Protein AF-A0A2K3PHM1-F1 (afdb_monomer)

Secondary structure (DSSP, 8-state):
---S---S--EEE-TTEEE-TT--EEESSSSEEEEEEETTTEEEEEEEPPP-PPPPTTSHHHHHHHHHHHHHHHHHHHHHHHHHHHHHHHHTS-SS-------

Radius of gyration: 33.49 Å; Cα contacts (8 Å, |Δi|>4): 88; chains: 1; bounding box: 47×47×104 Å

Solvent-accessible surface area (backbone atoms only — not comparable to full-atom values): 6620 Å² total; per-residue (Å²): 143,77,97,70,86,91,83,79,80,59,59,42,79,37,52,53,40,49,71,46,95,87,67,47,76,45,72,74,61,76,55,46,79,44,81,41,80,48,72,95,86,28,34,27,39,28,47,43,76,60,81,82,74,81,81,66,75,90,36,71,68,50,55,50,53,50,53,55,49,53,51,50,52,53,52,50,50,57,48,50,54,60,62,46,53,61,53,57,55,53,69,72,67,73,88,83,81,82,83,80,91,75,136

pLDDT: mean 77.58, std 17.07, range [36.22, 96.81]

InterPro domains:
  IPR001684 Large ribosomal subunit protein bL27 [PF01016] (12-47)
  IPR001684 Large ribosomal subunit protein bL27 [PTHR15893] (13-73)

Mean predicted aligned error: 13.37 Å

Structure (mmCIF, N/CA/C/O backbone):
data_AF-A0A2K3PHM1-F1
#
_entry.id   AF-A0A2K3PHM1-F1
#
loop_
_atom_site.group_PDB
_atom_site.id
_atom_site.type_symbol
_atom_site.label_atom_id
_atom_site.label_alt_id
_atom_site.label_comp_id
_atom_site.label_asym_id
_atom_site.label_entity_id
_atom_site.label_seq_id
_atom_site.pdbx_PDB_ins_code
_atom_site.Cartn_x
_atom_site.Cartn_y
_atom_site.Cartn_z
_atom_site.occupancy
_atom_site.B_iso_or_equiv
_atom_site.auth_seq_id
_atom_site.auth_comp_id
_atom_site.auth_asym_id
_atom_site.auth_atom_id
_atom_site.pdbx_PDB_model_num
ATOM 1 N N . MET A 1 1 ? -12.616 -25.292 33.858 1.00 45.88 1 MET A N 1
ATOM 2 C CA . MET A 1 1 ? -13.348 -24.785 32.677 1.00 45.88 1 MET A CA 1
ATOM 3 C C . MET A 1 1 ? -13.462 -23.266 32.772 1.00 45.88 1 MET A C 1
ATOM 5 O O . MET A 1 1 ? -14.436 -22.752 33.289 1.00 45.88 1 MET A O 1
ATOM 9 N N . GLY A 1 2 ? -12.408 -22.525 32.447 1.00 42.41 2 GLY A N 1
ATOM 10 C CA . GLY A 1 2 ? -12.587 -21.502 31.407 1.00 42.41 2 GLY A CA 1
ATOM 11 C C . GLY A 1 2 ? -11.593 -20.343 31.511 1.00 42.41 2 GLY A C 1
ATOM 12 O O . GLY A 1 2 ? -11.876 -19.249 31.045 1.00 42.41 2 GLY A O 1
ATOM 13 N N . LEU A 1 3 ? -10.432 -20.571 32.133 1.00 36.22 3 LEU A N 1
ATOM 14 C CA . LEU A 1 3 ? -9.285 -19.666 32.044 1.00 36.22 3 LEU A CA 1
ATOM 15 C C . LEU A 1 3 ? -8.516 -19.997 30.759 1.00 36.22 3 LEU A C 1
ATOM 17 O O . LEU A 1 3 ? -7.439 -20.578 30.804 1.00 36.22 3 LEU A O 1
ATOM 21 N N . LEU A 1 4 ? -9.108 -19.696 29.604 1.00 38.38 4 LEU A N 1
ATOM 22 C CA . LEU A 1 4 ? -8.441 -19.787 28.306 1.00 38.38 4 LEU A CA 1
ATOM 23 C C . LEU A 1 4 ? -8.757 -18.519 27.507 1.00 38.38 4 LEU A C 1
ATOM 25 O O . LEU A 1 4 ? -9.863 -18.337 27.018 1.00 38.38 4 LEU A O 1
ATOM 29 N N . LEU A 1 5 ? -7.740 -17.658 27.413 1.00 38.59 5 LEU A N 1
ATOM 30 C CA . LEU A 1 5 ? -7.564 -16.594 26.420 1.00 38.59 5 LEU A CA 1
ATOM 31 C C . LEU A 1 5 ? -8.665 -15.515 26.321 1.00 38.59 5 LEU A C 1
ATOM 33 O O . LEU A 1 5 ? -9.372 -15.420 25.328 1.00 38.59 5 LEU A O 1
ATOM 37 N N . ASN A 1 6 ? -8.680 -14.573 27.268 1.00 38.84 6 ASN A N 1
ATOM 38 C CA . ASN A 1 6 ? -9.206 -13.212 27.036 1.00 38.84 6 ASN A CA 1
ATOM 39 C C . ASN A 1 6 ? -8.079 -12.161 26.987 1.00 38.84 6 ASN A C 1
ATOM 41 O O . ASN A 1 6 ? -8.286 -10.985 27.278 1.00 38.84 6 ASN A O 1
ATOM 45 N N . LEU A 1 7 ? -6.863 -12.579 26.628 1.00 38.75 7 LEU A N 1
ATOM 46 C CA . LEU A 1 7 ? -5.689 -11.714 26.527 1.00 38.75 7 LEU A CA 1
ATOM 47 C C . LEU A 1 7 ? -5.306 -11.519 25.055 1.00 38.75 7 LEU A C 1
ATOM 49 O O . LEU A 1 7 ? -4.312 -12.087 24.627 1.00 38.75 7 LEU A O 1
ATOM 53 N N . LEU A 1 8 ? -6.081 -10.750 24.273 1.00 44.44 8 LEU A N 1
ATOM 54 C CA . LEU A 1 8 ? -5.485 -10.028 23.129 1.00 44.44 8 LEU A CA 1
ATOM 55 C C . LEU A 1 8 ? -6.341 -8.907 22.517 1.00 44.44 8 LEU A C 1
ATOM 57 O O . LEU A 1 8 ? -5.780 -7.966 21.962 1.00 44.44 8 LEU A O 1
ATOM 61 N N . ILE A 1 9 ? -7.674 -8.947 22.586 1.00 54.91 9 ILE A N 1
ATOM 62 C CA . ILE A 1 9 ? -8.492 -8.084 21.711 1.00 54.91 9 ILE A CA 1
ATOM 63 C C . ILE A 1 9 ? -9.148 -6.964 22.517 1.00 54.91 9 ILE A C 1
ATOM 65 O O . ILE A 1 9 ? -10.325 -6.973 22.857 1.00 54.91 9 ILE A O 1
ATOM 69 N N . VAL A 1 10 ? -8.335 -5.952 22.808 1.00 58.25 10 VAL A N 1
ATOM 70 C CA . VAL A 1 10 ? -8.742 -4.663 23.396 1.00 58.25 10 VAL A CA 1
ATOM 71 C C . VAL A 1 10 ? -9.364 -3.734 22.325 1.00 58.25 10 VAL A C 1
ATOM 73 O O . VAL A 1 10 ? -9.670 -2.563 22.569 1.00 58.25 10 VAL A O 1
ATOM 76 N N . THR A 1 11 ? -9.557 -4.249 21.106 1.00 64.56 11 THR A N 1
ATOM 77 C CA . THR A 1 11 ? -9.922 -3.490 19.911 1.00 64.56 11 THR A CA 1
ATOM 78 C C . THR A 1 11 ? -11.396 -3.638 19.531 1.00 64.56 11 THR A C 1
ATOM 80 O O . THR A 1 11 ? -11.878 -4.718 19.210 1.00 64.56 11 THR A O 1
ATOM 83 N N . LYS A 1 12 ? -12.120 -2.515 19.526 1.00 79.31 12 LYS A N 1
ATOM 84 C CA . LYS A 1 12 ? -13.483 -2.394 18.990 1.00 79.31 12 LYS A CA 1
ATOM 85 C C . LYS A 1 12 ? -13.457 -2.296 17.463 1.00 79.31 12 LYS A C 1
ATOM 87 O O . LYS A 1 12 ? -12.603 -1.615 16.889 1.00 79.31 12 LYS A O 1
ATOM 92 N N . ASN A 1 13 ? -14.445 -2.906 16.816 1.00 83.38 13 ASN A N 1
ATOM 93 C CA . ASN A 1 13 ? -14.703 -2.715 15.395 1.00 83.38 13 ASN A CA 1
ATOM 94 C C . ASN A 1 13 ? -15.195 -1.285 15.119 1.00 83.38 13 ASN A C 1
ATOM 96 O O . ASN A 1 13 ? -16.025 -0.717 15.836 1.00 83.38 13 ASN A O 1
ATOM 100 N N . GLY A 1 14 ? -14.622 -0.674 14.091 1.00 85.75 14 GLY A N 1
ATOM 101 C CA . GLY A 1 14 ? -14.995 0.639 13.595 1.00 85.75 14 GLY A CA 1
ATOM 102 C C . GLY A 1 14 ? -15.601 0.579 12.209 1.00 85.75 14 GLY A C 1
ATOM 103 O O . GLY A 1 14 ? -16.268 -0.388 11.852 1.00 85.75 14 GLY A O 1
ATOM 104 N N . LYS A 1 15 ? -15.439 1.660 11.446 1.00 89.56 15 LYS A N 1
ATOM 105 C CA . LYS A 1 15 ? -16.043 1.751 10.113 1.00 89.56 15 LYS A CA 1
ATOM 106 C C . LYS A 1 15 ? -15.327 0.800 9.152 1.00 89.56 15 LYS A C 1
ATOM 108 O O . LYS A 1 15 ? -14.099 0.759 9.151 1.00 89.56 15 LYS A O 1
ATOM 113 N N . ASN A 1 16 ? -16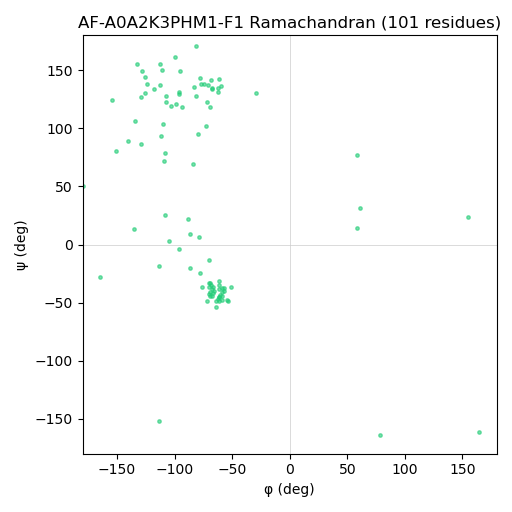.103 0.088 8.330 1.00 92.12 16 ASN A N 1
ATOM 114 C CA . ASN A 1 16 ? -15.628 -0.810 7.268 1.00 92.12 16 ASN A CA 1
ATOM 115 C C . ASN A 1 16 ? -14.760 -1.986 7.759 1.00 92.12 16 ASN A C 1
ATOM 117 O O . ASN A 1 16 ? -13.858 -2.445 7.056 1.00 92.12 16 ASN A O 1
ATOM 121 N N . VAL A 1 17 ? -15.031 -2.463 8.977 1.00 91.56 17 VAL A N 1
ATOM 122 C CA . VAL A 1 17 ? -14.294 -3.550 9.631 1.00 91.56 17 VAL A CA 1
ATOM 123 C C . VAL A 1 17 ? -15.269 -4.608 10.143 1.00 91.56 17 VAL A C 1
ATOM 125 O O . VAL A 1 17 ? -16.197 -4.288 10.888 1.00 91.56 17 VAL A O 1
ATOM 128 N N . GLY A 1 18 ? -15.039 -5.863 9.759 1.00 89.19 18 GLY A N 1
ATOM 129 C CA . GLY A 1 18 ? -15.773 -7.037 10.224 1.00 89.19 18 GLY A CA 1
ATOM 130 C C . GLY A 1 18 ? -15.024 -7.803 11.317 1.00 89.19 18 GLY A C 1
ATOM 131 O O . GLY A 1 18 ? -13.814 -7.640 11.496 1.00 89.19 18 GLY A O 1
ATOM 132 N N . ILE A 1 19 ? -15.756 -8.639 12.057 1.00 90.38 19 ILE A N 1
ATOM 133 C CA . ILE A 1 19 ? -15.202 -9.543 13.070 1.00 90.38 19 ILE A CA 1
ATOM 134 C C . ILE A 1 19 ? -15.660 -10.975 12.787 1.00 90.38 19 ILE A C 1
ATOM 136 O O . ILE A 1 19 ? -16.838 -11.219 12.528 1.00 90.38 19 ILE A O 1
ATOM 140 N N . GLY A 1 20 ? -14.713 -11.908 12.776 1.00 88.31 20 GLY A N 1
ATOM 141 C CA . GLY A 1 20 ? -14.968 -13.336 12.629 1.00 88.31 20 GLY A CA 1
ATOM 142 C C . GLY A 1 20 ? -15.385 -13.985 13.948 1.00 88.31 20 GLY A C 1
ATOM 143 O O . GLY A 1 20 ? -15.278 -13.385 15.019 1.00 88.31 20 GLY A O 1
ATOM 144 N N . LYS A 1 21 ? -15.819 -15.246 13.874 1.00 86.69 21 LYS A N 1
ATOM 145 C CA . LYS A 1 21 ? -16.197 -16.053 15.047 1.00 86.69 21 LYS A CA 1
ATOM 146 C C . LYS A 1 21 ? -15.056 -16.172 16.065 1.00 86.69 21 LYS A C 1
ATOM 148 O O . LYS A 1 21 ? -15.292 -16.072 17.264 1.00 86.69 21 LYS A O 1
ATOM 153 N N . ASP A 1 22 ? -13.824 -16.279 15.574 1.00 88.38 22 ASP A N 1
ATOM 154 C CA . ASP A 1 22 ? -12.612 -16.388 16.395 1.00 88.38 22 ASP A CA 1
ATOM 155 C C . ASP A 1 22 ? -12.026 -15.011 16.753 1.00 88.38 22 ASP A C 1
ATOM 157 O O . ASP A 1 22 ? -10.837 -14.870 17.026 1.00 88.38 22 ASP A O 1
ATOM 161 N N . HIS A 1 23 ? -12.856 -13.962 16.708 1.00 80.62 23 HIS A N 1
ATOM 162 C CA . HIS A 1 23 ? -12.485 -12.563 16.928 1.00 80.62 23 HIS A CA 1
ATOM 163 C C . HIS A 1 23 ? -11.404 -12.015 15.975 1.00 80.62 23 HIS A C 1
ATOM 165 O O . HIS A 1 23 ? -10.866 -10.928 16.187 1.00 80.62 23 HIS A O 1
ATOM 171 N N . THR A 1 24 ? -11.107 -12.723 14.885 1.00 85.00 24 THR A N 1
ATOM 172 C CA . THR A 1 24 ? -10.247 -12.224 13.809 1.00 85.00 24 THR A CA 1
ATOM 173 C C . THR A 1 24 ? -10.881 -10.999 13.159 1.00 85.00 24 THR A C 1
ATOM 175 O O . THR A 1 24 ? -12.058 -11.012 12.802 1.00 85.00 24 THR A O 1
ATOM 178 N N . ILE A 1 25 ? -10.104 -9.934 12.993 1.00 86.44 25 ILE A N 1
ATOM 179 C CA . ILE A 1 25 ? -10.570 -8.677 12.406 1.00 86.44 25 ILE A CA 1
ATOM 180 C C . ILE A 1 25 ? -10.208 -8.660 10.922 1.00 86.44 25 ILE A C 1
ATOM 182 O O . ILE A 1 25 ? -9.053 -8.894 10.575 1.00 86.44 25 ILE A O 1
ATOM 186 N N . PHE A 1 26 ? -11.178 -8.356 10.058 1.00 89.06 26 PHE A N 1
ATOM 187 C CA . PHE A 1 26 ? -10.973 -8.254 8.611 1.00 89.06 26 PHE A CA 1
ATOM 188 C C . PHE A 1 26 ? -11.512 -6.933 8.055 1.00 89.06 26 PHE A C 1
ATOM 190 O O . PHE A 1 26 ? -12.465 -6.352 8.582 1.00 89.06 26 PHE A O 1
ATOM 197 N N . SER A 1 27 ? -10.882 -6.435 6.994 1.00 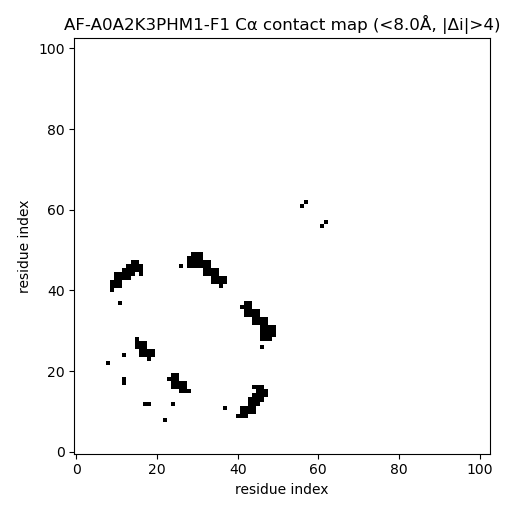90.81 27 SER A N 1
ATOM 198 C CA . SER A 1 27 ? -11.316 -5.235 6.280 1.00 90.81 27 SER A CA 1
ATOM 199 C C . SER A 1 27 ? -12.407 -5.578 5.268 1.00 90.81 27 SER A C 1
ATOM 201 O O . SER A 1 27 ? -12.289 -6.556 4.536 1.00 90.81 27 SER A O 1
ATOM 203 N N . LEU A 1 28 ? -13.461 -4.760 5.215 1.00 91.56 28 LEU A N 1
ATOM 204 C CA . LEU A 1 28 ? -14.517 -4.881 4.200 1.00 91.56 28 LEU A CA 1
ATOM 205 C C . LEU A 1 28 ? -14.177 -4.131 2.906 1.00 91.56 28 LEU A C 1
ATOM 207 O O . LEU A 1 28 ? -14.773 -4.397 1.869 1.00 91.56 28 LEU A O 1
ATOM 211 N N . ILE A 1 29 ? -13.251 -3.175 2.986 1.00 93.44 29 ILE A N 1
ATOM 212 C CA . ILE A 1 29 ? -12.794 -2.355 1.863 1.00 93.44 29 ILE A CA 1
ATOM 213 C C . ILE A 1 29 ? -11.269 -2.310 1.839 1.00 93.44 29 ILE A C 1
ATOM 215 O O . ILE A 1 29 ? -10.628 -2.422 2.888 1.00 93.44 29 ILE A O 1
ATOM 219 N N . ASP A 1 30 ? -10.705 -2.054 0.663 1.00 91.25 30 ASP A N 1
ATOM 220 C CA . ASP A 1 30 ? -9.286 -1.749 0.515 1.00 91.25 30 ASP A CA 1
ATOM 221 C C . ASP A 1 30 ? -8.997 -0.310 0.944 1.00 91.25 30 ASP A C 1
ATOM 223 O O . ASP A 1 30 ? -9.740 0.629 0.643 1.00 91.25 30 ASP A O 1
ATOM 227 N N . GLY A 1 31 ? -7.893 -0.112 1.659 1.00 92.31 31 GLY A N 1
ATOM 228 C CA . GLY A 1 31 ? -7.539 1.214 2.131 1.00 92.31 31 GLY A CA 1
ATOM 229 C C . GLY A 1 31 ? -6.490 1.226 3.226 1.00 92.31 31 GLY A C 1
ATOM 230 O O . GLY A 1 31 ? -5.738 0.273 3.421 1.00 92.31 31 GLY A O 1
ATOM 231 N N . VAL A 1 32 ? -6.433 2.346 3.941 1.00 91.69 32 VAL A N 1
ATOM 232 C CA . VAL A 1 32 ? -5.536 2.526 5.082 1.00 91.69 32 VAL A CA 1
ATOM 233 C C . VAL A 1 32 ? -6.289 2.224 6.369 1.00 91.69 32 VAL A C 1
ATOM 235 O O . VAL A 1 32 ? -7.375 2.750 6.625 1.00 91.69 32 VAL A O 1
ATOM 238 N N . VAL A 1 33 ? -5.675 1.397 7.209 1.00 91.75 33 VAL A N 1
ATOM 239 C CA . VAL A 1 33 ? -6.167 1.100 8.553 1.00 91.75 33 VAL A CA 1
ATOM 240 C C . VAL A 1 33 ? -5.744 2.220 9.498 1.00 91.75 33 VAL A C 1
ATOM 242 O O . VAL A 1 33 ? -4.563 2.553 9.594 1.00 91.75 33 VAL A O 1
ATOM 245 N N . LYS A 1 34 ? -6.703 2.782 10.232 1.00 90.25 34 LYS A N 1
ATOM 246 C CA . LYS A 1 34 ? -6.456 3.781 11.272 1.00 90.25 34 LYS A CA 1
ATOM 247 C C . LYS A 1 34 ? -6.905 3.254 12.628 1.00 90.25 34 LYS A C 1
ATOM 249 O O . LYS A 1 34 ? -8.015 2.742 12.782 1.00 90.25 34 LYS A O 1
ATOM 254 N N . PHE A 1 35 ? -6.039 3.436 13.619 1.00 89.06 35 PHE A N 1
ATOM 255 C CA . PHE A 1 35 ? -6.320 3.123 15.013 1.00 89.06 35 PHE A CA 1
ATOM 256 C C . PHE A 1 35 ? -6.716 4.402 15.748 1.00 89.06 35 PHE A C 1
ATOM 258 O O . PHE A 1 35 ? -5.950 5.361 15.812 1.00 89.06 35 PHE A O 1
ATOM 265 N N . GLU A 1 36 ? -7.917 4.413 16.309 1.00 87.12 36 GLU A N 1
ATOM 266 C CA . GLU A 1 36 ? -8.465 5.515 17.096 1.00 87.12 36 GLU A CA 1
ATOM 267 C C . GLU A 1 36 ? -8.570 5.081 18.564 1.00 87.12 36 GLU A C 1
ATOM 269 O O . GLU A 1 36 ? -8.744 3.898 18.864 1.00 87.12 36 GLU A O 1
ATOM 274 N N . LYS A 1 37 ? -8.444 6.017 19.508 1.00 89.62 37 LYS A N 1
ATOM 275 C CA . LYS A 1 37 ? -8.693 5.710 20.923 1.00 89.62 37 LYS A CA 1
ATOM 276 C C . LYS A 1 37 ? -10.197 5.591 21.159 1.00 89.62 37 LYS A C 1
ATOM 278 O O . LYS A 1 37 ? -10.973 6.395 20.650 1.00 89.62 37 LYS A O 1
ATOM 283 N N . PHE A 1 38 ? -10.602 4.598 21.940 1.00 82.56 38 PHE A N 1
ATOM 284 C CA . PHE A 1 38 ? -11.986 4.387 22.342 1.00 82.56 38 PHE A CA 1
ATOM 285 C C . PHE A 1 38 ? -12.039 4.228 23.862 1.00 82.56 38 PHE A C 1
ATOM 287 O O . PHE A 1 38 ? -11.973 3.125 24.393 1.00 82.56 38 PHE A O 1
ATOM 294 N N . GLY A 1 39 ? -12.134 5.353 24.569 1.00 83.31 39 GLY A N 1
ATOM 295 C CA . GLY A 1 39 ? -12.069 5.377 26.031 1.00 83.31 39 GLY A CA 1
ATOM 296 C C . GLY A 1 39 ? -10.635 5.268 26.578 1.00 83.31 39 GLY A C 1
ATOM 297 O O . GLY A 1 39 ? -9.683 5.501 25.829 1.00 83.31 39 GLY A O 1
ATOM 298 N N . PRO A 1 40 ? -10.481 4.958 27.880 1.00 82.94 40 PRO A N 1
ATOM 299 C CA . PRO A 1 40 ? -9.187 4.995 28.565 1.00 82.94 40 PRO A CA 1
ATOM 300 C C . PRO A 1 40 ? -8.228 3.891 28.093 1.00 82.94 40 PRO A C 1
ATOM 302 O O . PRO A 1 40 ? -7.083 4.193 27.765 1.00 82.94 40 PRO A O 1
ATOM 305 N N . ASP A 1 41 ? -8.718 2.654 27.950 1.00 80.31 41 ASP A N 1
ATOM 306 C CA . ASP A 1 41 ? -7.855 1.494 27.666 1.00 80.31 41 ASP A CA 1
ATOM 307 C C . ASP A 1 41 ? -8.077 0.872 26.285 1.00 80.31 41 ASP A C 1
ATOM 309 O O . ASP A 1 41 ? -7.224 0.136 25.787 1.00 80.31 41 ASP A O 1
ATOM 313 N N . LYS A 1 42 ? -9.221 1.146 25.642 1.00 83.75 42 LYS A N 1
ATOM 314 C CA . LYS A 1 42 ? -9.604 0.465 24.399 1.00 83.75 42 LYS A CA 1
ATOM 315 C C . LYS A 1 42 ? -9.200 1.258 23.165 1.00 83.75 42 LYS A C 1
ATOM 317 O O . LYS A 1 42 ? -9.159 2.489 23.148 1.00 83.75 42 LYS A O 1
ATOM 322 N N . LYS A 1 43 ? -8.910 0.530 22.091 1.00 86.00 43 LYS A N 1
ATOM 323 C CA . LYS A 1 43 ? -8.649 1.097 20.763 1.00 86.00 43 LYS A CA 1
ATOM 324 C C . LYS A 1 43 ? -9.772 0.687 19.819 1.00 86.00 43 LYS A C 1
ATOM 326 O O . LYS A 1 43 ? -10.447 -0.311 20.041 1.00 86.00 43 LYS A O 1
ATOM 331 N N . LYS A 1 44 ? -9.997 1.455 18.767 1.00 88.88 44 LYS A N 1
ATOM 332 C CA . LYS A 1 44 ? -10.971 1.171 17.716 1.00 88.88 44 LYS A CA 1
ATOM 333 C C . LYS A 1 44 ? -10.259 1.164 16.376 1.00 88.88 44 LYS A C 1
ATOM 335 O O . LYS A 1 44 ? -9.403 2.011 16.134 1.00 88.88 44 LYS A O 1
ATOM 340 N N . ILE A 1 45 ? -10.602 0.204 15.527 1.00 90.38 45 ILE A N 1
ATOM 341 C CA . ILE A 1 45 ? -9.993 0.042 14.205 1.00 90.38 45 ILE A CA 1
ATOM 342 C C . ILE A 1 45 ? -11.010 0.462 13.154 1.00 90.38 45 ILE A C 1
ATOM 344 O O . ILE A 1 45 ? -12.093 -0.111 13.098 1.00 90.38 45 ILE A O 1
ATOM 348 N N . SER A 1 46 ? -10.661 1.430 12.316 1.00 90.56 46 SER A N 1
ATOM 349 C CA . SER A 1 46 ? -11.475 1.846 11.172 1.00 90.56 46 SER A CA 1
ATOM 350 C C . SER A 1 46 ? -10.631 1.783 9.902 1.00 90.56 46 SER A C 1
ATOM 352 O O . SER A 1 46 ? -9.442 2.102 9.937 1.00 90.56 46 SER A O 1
ATOM 354 N N . VAL A 1 47 ? -11.239 1.399 8.781 1.00 93.81 47 VAL A N 1
ATOM 355 C CA . VAL A 1 47 ? -10.582 1.405 7.467 1.00 93.81 47 VAL A CA 1
ATOM 356 C C . VAL A 1 47 ? -11.146 2.547 6.637 1.00 93.81 47 VAL A C 1
ATOM 358 O O . VAL A 1 47 ? -12.365 2.685 6.498 1.00 93.81 47 VAL A O 1
ATOM 361 N N . TYR A 1 48 ? -10.246 3.364 6.098 1.00 92.75 48 TYR A N 1
ATOM 362 C CA . TYR A 1 48 ? -10.568 4.481 5.218 1.00 92.75 48 TYR A CA 1
ATOM 363 C C . TYR A 1 48 ? 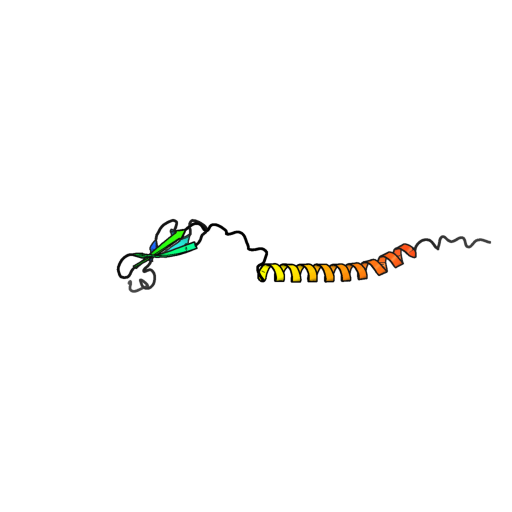-10.047 4.191 3.808 1.00 92.75 48 TYR A C 1
ATOM 365 O O . TYR A 1 48 ? -8.916 3.712 3.682 1.00 92.75 48 TYR A O 1
ATOM 373 N N . PRO A 1 49 ? -10.828 4.481 2.753 1.00 94.06 49 PRO A N 1
ATOM 374 C CA . PRO A 1 49 ? -10.383 4.273 1.382 1.00 94.06 49 PRO A CA 1
ATOM 375 C C . PRO A 1 49 ? -9.125 5.101 1.109 1.00 94.06 49 PRO A C 1
ATOM 377 O O . PRO A 1 49 ? -9.021 6.259 1.519 1.00 94.06 49 PRO A O 1
ATOM 380 N N . ARG A 1 50 ? -8.146 4.486 0.442 1.00 91.56 50 ARG A N 1
ATOM 381 C CA . ARG A 1 50 ? -6.910 5.165 0.053 1.00 91.56 50 ARG A CA 1
ATOM 382 C C . ARG A 1 50 ? -7.059 5.716 -1.353 1.00 91.56 50 ARG A C 1
ATOM 384 O O . ARG A 1 50 ? -7.149 4.947 -2.304 1.00 91.56 50 AR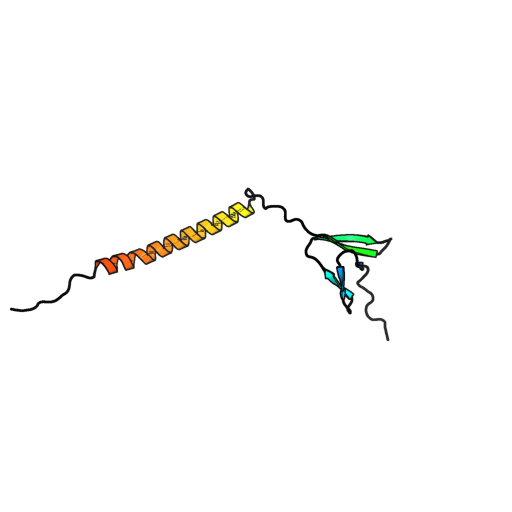G A O 1
ATOM 391 N N . GLU A 1 51 ? -6.968 7.029 -1.490 1.00 89.94 51 GLU A N 1
ATOM 392 C CA . GLU A 1 51 ? -6.766 7.633 -2.801 1.00 89.94 51 GLU A CA 1
ATOM 393 C C . GLU A 1 51 ? -5.332 7.351 -3.263 1.00 89.94 51 GLU A C 1
ATOM 395 O O . GLU A 1 51 ? -4.349 7.623 -2.561 1.00 89.94 51 GLU A O 1
ATOM 400 N N . VAL A 1 52 ? -5.207 6.718 -4.429 1.00 88.44 52 VAL A N 1
ATOM 401 C CA . VAL A 1 52 ? -3.907 6.427 -5.030 1.00 88.44 52 VAL A CA 1
ATOM 402 C C . VAL A 1 52 ? -3.345 7.737 -5.555 1.00 88.44 52 VAL A C 1
ATOM 404 O O . VAL A 1 52 ? -3.744 8.223 -6.608 1.00 88.44 52 VAL A O 1
ATOM 407 N N . GLN A 1 53 ? -2.407 8.314 -4.812 1.00 86.31 53 GLN A N 1
ATOM 408 C CA . GLN A 1 53 ? -1.645 9.447 -5.317 1.00 86.31 53 GLN A CA 1
ATOM 409 C C . GLN A 1 53 ? -0.843 9.008 -6.553 1.00 86.31 53 GLN A C 1
ATOM 411 O O . GLN A 1 53 ? -0.228 7.931 -6.516 1.00 86.31 53 GLN A O 1
ATOM 416 N N . PRO A 1 54 ? -0.839 9.803 -7.638 1.00 87.44 54 PRO A N 1
ATOM 417 C CA . PRO A 1 54 ? -0.067 9.481 -8.829 1.00 87.44 54 PRO A CA 1
ATOM 418 C C . PRO A 1 54 ? 1.424 9.415 -8.484 1.00 87.44 54 PRO A C 1
ATOM 420 O O . PRO A 1 54 ? 1.932 10.177 -7.659 1.00 87.44 54 PRO A O 1
ATOM 423 N N . ALA A 1 55 ? 2.134 8.470 -9.098 1.00 84.88 55 ALA A N 1
ATOM 424 C CA . ALA A 1 55 ? 3.561 8.310 -8.859 1.00 84.88 55 ALA A CA 1
ATOM 425 C C . ALA A 1 55 ? 4.336 9.511 -9.420 1.00 84.88 55 ALA A C 1
ATOM 427 O O . ALA A 1 55 ? 4.110 9.920 -10.556 1.00 84.88 55 ALA A O 1
ATOM 428 N N . ASN A 1 56 ? 5.281 10.038 -8.638 1.00 89.00 56 ASN A N 1
ATOM 429 C CA . ASN A 1 56 ? 6.184 11.082 -9.110 1.00 89.00 56 ASN A CA 1
ATOM 430 C C . ASN A 1 56 ? 7.164 10.490 -10.156 1.00 89.00 56 ASN A C 1
ATOM 432 O O . ASN A 1 56 ? 7.937 9.585 -9.792 1.00 89.00 56 ASN A O 1
ATOM 436 N N . PRO A 1 57 ? 7.151 10.974 -11.417 1.00 83.06 57 PRO A N 1
ATOM 437 C CA . PRO A 1 57 ? 8.019 10.466 -12.481 1.00 83.06 57 PRO A CA 1
ATOM 438 C C . PRO A 1 57 ? 9.507 10.660 -12.168 1.00 83.06 57 PRO A C 1
ATOM 440 O O . PRO A 1 57 ? 10.314 9.789 -12.485 1.00 83.06 57 PRO A O 1
ATOM 443 N N . ASP A 1 58 ? 9.858 11.716 -11.433 1.00 87.06 58 ASP A N 1
ATOM 444 C CA . ASP A 1 58 ? 11.250 12.074 -11.140 1.00 87.06 58 ASP A CA 1
ATOM 445 C C . ASP A 1 58 ? 11.809 11.361 -9.899 1.00 87.06 58 ASP A C 1
ATOM 447 O O . ASP A 1 58 ? 12.906 11.649 -9.411 1.00 87.06 58 ASP A O 1
ATOM 451 N N . SER A 1 59 ? 11.072 10.389 -9.356 1.00 87.69 59 SER A N 1
ATOM 452 C CA . SER A 1 59 ? 11.535 9.624 -8.203 1.00 87.69 59 SER A CA 1
ATOM 453 C C . SER A 1 59 ? 12.730 8.724 -8.553 1.00 87.69 59 SER A C 1
ATOM 455 O O . SER A 1 59 ? 12.782 8.058 -9.589 1.00 87.69 59 SER A O 1
ATOM 457 N N . TYR A 1 60 ? 13.687 8.608 -7.625 1.00 90.44 60 TYR A N 1
ATOM 458 C CA . TYR A 1 60 ? 14.849 7.716 -7.763 1.00 90.44 60 TYR A CA 1
ATOM 459 C C . TYR A 1 60 ? 14.461 6.274 -8.142 1.00 90.44 60 TYR A C 1
ATOM 461 O O . TYR A 1 60 ? 15.154 5.617 -8.925 1.00 90.44 60 TYR A O 1
ATOM 469 N N . ARG A 1 61 ? 13.337 5.787 -7.596 1.00 90.19 61 ARG A N 1
ATOM 470 C CA . ARG A 1 61 ? 12.786 4.459 -7.883 1.00 90.19 61 ARG A CA 1
ATOM 471 C C . ARG A 1 61 ? 12.418 4.311 -9.362 1.00 90.19 61 ARG A C 1
ATOM 473 O O . ARG A 1 61 ? 12.790 3.299 -9.952 1.00 90.19 61 ARG A O 1
ATOM 480 N N . ALA A 1 62 ? 11.750 5.301 -9.958 1.00 90.06 62 ALA A N 1
ATOM 481 C CA . ALA A 1 62 ? 11.390 5.292 -11.377 1.00 90.06 62 ALA A CA 1
ATOM 482 C C . ALA A 1 62 ? 12.643 5.237 -12.265 1.00 90.06 62 ALA A C 1
ATOM 484 O O . ALA A 1 62 ? 12.780 4.323 -13.080 1.00 90.06 62 ALA A O 1
ATOM 485 N N . ARG A 1 63 ? 13.634 6.097 -11.986 1.00 92.31 63 ARG A N 1
ATOM 486 C CA . ARG A 1 63 ? 14.926 6.106 -12.695 1.00 92.31 63 ARG A CA 1
ATOM 487 C C . ARG A 1 63 ? 15.650 4.758 -12.632 1.00 92.31 63 ARG A C 1
ATOM 489 O O . ARG A 1 63 ? 16.249 4.313 -13.609 1.00 92.31 63 ARG A O 1
ATOM 496 N N . LYS A 1 64 ? 15.621 4.078 -11.480 1.00 94.12 64 LYS A N 1
ATOM 497 C CA . LYS A 1 64 ? 16.231 2.746 -11.338 1.00 94.12 64 LYS A CA 1
ATOM 498 C C . LYS A 1 64 ? 15.481 1.672 -12.127 1.00 94.12 64 LYS A C 1
ATOM 500 O O . LYS A 1 64 ? 16.138 0.838 -12.745 1.00 94.12 64 LYS A O 1
ATOM 505 N N . ILE A 1 65 ? 14.147 1.689 -12.131 1.00 92.25 65 ILE A N 1
ATOM 506 C CA . ILE A 1 65 ? 13.331 0.757 -12.929 1.00 92.25 65 ILE A CA 1
ATOM 507 C C . ILE A 1 65 ? 13.671 0.900 -14.414 1.00 92.25 65 ILE A C 1
ATOM 509 O O . ILE A 1 65 ? 13.944 -0.101 -15.080 1.00 92.25 65 ILE A O 1
ATOM 513 N N . GLU A 1 66 ? 13.720 2.137 -14.905 1.00 91.38 66 GLU A N 1
ATOM 514 C CA . GLU A 1 66 ? 14.06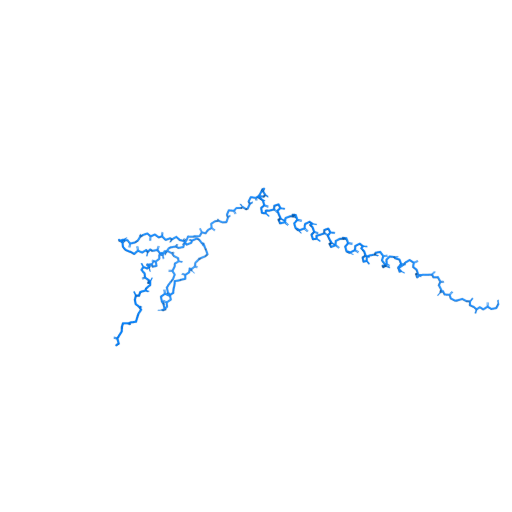4 2.442 -16.291 1.00 91.38 66 GLU A CA 1
ATOM 515 C C . GLU A 1 66 ? 15.485 1.986 -16.635 1.00 91.38 66 GLU A C 1
ATOM 517 O O . GLU A 1 66 ? 15.680 1.265 -17.611 1.00 91.38 66 GLU A O 1
ATOM 522 N N . TYR A 1 67 ? 16.466 2.287 -15.778 1.00 93.50 67 TYR A N 1
ATOM 523 C CA . TYR A 1 67 ? 17.843 1.822 -15.949 1.00 93.50 67 TYR A CA 1
ATOM 524 C C . TYR A 1 67 ? 17.925 0.299 -16.126 1.00 93.50 67 TYR A C 1
ATOM 526 O O . TYR A 1 67 ? 18.590 -0.195 -17.040 1.00 93.50 67 TYR A O 1
ATOM 534 N N . PHE A 1 68 ? 17.250 -0.467 -15.263 1.00 96.81 68 PHE A N 1
ATOM 535 C CA . PHE A 1 68 ? 17.273 -1.927 -15.349 1.00 96.81 68 PHE A CA 1
ATOM 536 C C . PHE A 1 68 ? 16.504 -2.456 -16.562 1.00 96.81 68 PHE A C 1
ATOM 538 O O . PHE A 1 68 ? 16.901 -3.475 -17.132 1.00 96.81 68 PHE A O 1
ATOM 545 N N . ARG A 1 69 ? 15.426 -1.783 -16.979 1.00 94.62 69 ARG A N 1
ATOM 546 C CA . ARG A 1 69 ? 14.688 -2.105 -18.206 1.00 94.62 69 ARG A CA 1
ATOM 547 C C . ARG A 1 69 ? 15.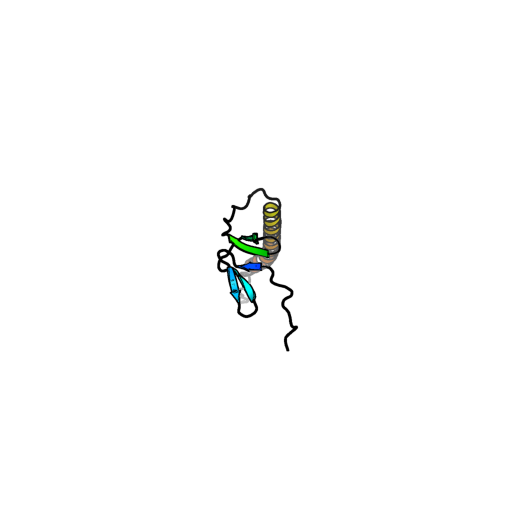562 -1.891 -19.441 1.00 94.62 69 ARG A C 1
ATOM 549 O O . ARG A 1 69 ? 15.811 -2.854 -20.160 1.00 94.62 69 ARG A O 1
ATOM 556 N N . ALA A 1 70 ? 16.139 -0.702 -19.587 1.00 92.12 70 ALA A N 1
ATOM 557 C CA . ALA A 1 70 ? 17.041 -0.367 -20.682 1.00 92.12 70 ALA A CA 1
ATOM 558 C C . ALA A 1 70 ? 18.261 -1.297 -20.713 1.00 92.12 70 ALA A C 1
ATOM 560 O O . ALA A 1 70 ? 18.713 -1.720 -21.773 1.00 92.12 70 ALA A O 1
ATOM 561 N N . ARG A 1 71 ? 18.794 -1.684 -19.547 1.00 93.00 71 ARG A N 1
ATOM 562 C CA . ARG A 1 71 ? 19.907 -2.639 -19.468 1.00 93.00 71 ARG A CA 1
ATOM 563 C C . ARG A 1 71 ? 19.517 -4.036 -19.954 1.00 93.00 71 ARG A C 1
ATOM 565 O O . ARG A 1 71 ? 20.332 -4.679 -20.611 1.00 93.00 71 ARG A O 1
ATOM 572 N N . ARG A 1 72 ? 18.310 -4.513 -19.630 1.00 95.06 72 ARG A N 1
ATOM 573 C CA . ARG A 1 72 ? 17.801 -5.802 -20.127 1.00 95.06 72 ARG A CA 1
ATOM 574 C C . ARG A 1 72 ? 17.557 -5.757 -21.629 1.00 95.06 72 ARG A C 1
ATOM 576 O O . ARG A 1 72 ? 17.998 -6.667 -22.315 1.00 95.06 72 ARG A O 1
ATOM 583 N N . GLU A 1 73 ? 16.946 -4.688 -22.127 1.00 92.25 73 GLU A N 1
ATOM 584 C CA . GLU A 1 73 ? 16.703 -4.481 -23.559 1.00 92.25 73 GLU A CA 1
ATOM 585 C C . GLU A 1 73 ? 18.023 -4.412 -24.339 1.00 92.25 73 GLU A C 1
ATOM 587 O O . GLU A 1 73 ? 18.186 -5.134 -25.314 1.00 92.25 73 GLU A O 1
ATOM 592 N N . ARG A 1 74 ? 19.025 -3.670 -23.844 1.00 89.75 74 ARG A N 1
ATOM 593 C CA . ARG A 1 74 ? 20.375 -3.629 -24.440 1.00 89.75 74 ARG A CA 1
ATOM 594 C C . ARG A 1 74 ? 21.055 -4.994 -24.464 1.00 89.75 74 ARG A C 1
ATOM 596 O O . ARG A 1 74 ? 21.672 -5.347 -25.461 1.00 89.75 74 ARG A O 1
ATOM 603 N N . LYS A 1 75 ? 20.969 -5.763 -23.372 1.00 89.81 75 LYS A N 1
ATOM 604 C CA . LYS A 1 75 ? 21.543 -7.118 -23.323 1.00 89.81 75 LYS A CA 1
ATOM 605 C C . LYS A 1 75 ? 20.823 -8.080 -24.267 1.00 89.81 75 LYS A C 1
ATOM 607 O O . LYS A 1 75 ? 21.493 -8.869 -24.918 1.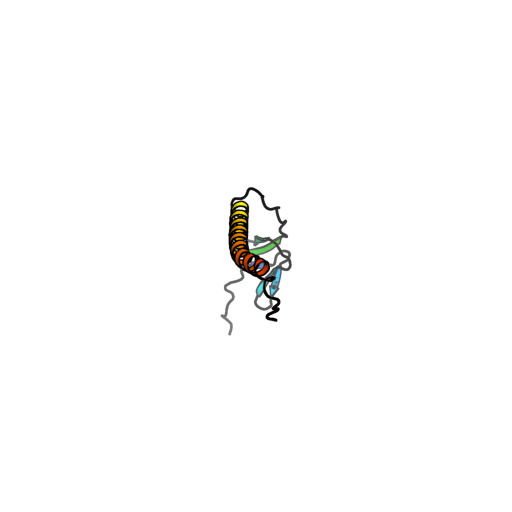00 89.81 75 LYS A O 1
ATOM 612 N N . LYS A 1 76 ? 19.491 -8.007 -24.333 1.00 91.19 76 LYS A N 1
ATOM 613 C CA . LYS A 1 76 ? 18.666 -8.819 -25.229 1.00 91.19 76 LYS A CA 1
ATOM 614 C C . LYS A 1 76 ? 18.977 -8.493 -26.690 1.00 91.19 76 LYS A C 1
ATOM 616 O O . LYS A 1 76 ? 19.325 -9.402 -27.423 1.00 91.19 76 LYS A O 1
ATOM 621 N N . ALA A 1 77 ? 19.004 -7.212 -27.054 1.00 84.69 77 ALA A N 1
ATOM 622 C CA . ALA A 1 77 ? 19.386 -6.772 -28.392 1.00 84.69 77 ALA A CA 1
ATOM 623 C C . ALA A 1 77 ? 20.810 -7.221 -28.751 1.00 84.69 77 ALA A C 1
ATOM 625 O O . ALA A 1 77 ? 21.030 -7.746 -29.830 1.00 84.69 77 ALA A O 1
ATOM 626 N N . ALA A 1 78 ? 21.781 -7.091 -27.841 1.00 84.62 78 ALA A N 1
ATOM 627 C CA . ALA A 1 78 ? 23.141 -7.572 -28.094 1.00 84.62 78 ALA A CA 1
ATOM 628 C C . ALA A 1 78 ? 23.206 -9.092 -28.321 1.00 84.62 78 ALA A C 1
ATOM 630 O O . ALA A 1 78 ? 24.028 -9.552 -29.107 1.00 84.62 78 ALA A O 1
ATOM 631 N N . GLN A 1 79 ? 22.364 -9.864 -27.632 1.00 78.94 79 GLN A N 1
ATOM 632 C CA . GLN A 1 79 ? 22.273 -11.308 -27.819 1.00 78.94 79 GLN A CA 1
ATOM 633 C C . GLN A 1 79 ? 21.598 -11.655 -29.151 1.00 78.94 79 GLN A C 1
ATOM 635 O O . GLN A 1 79 ? 22.172 -12.392 -29.938 1.00 78.94 79 GLN A O 1
ATOM 640 N N . GLU A 1 80 ? 20.457 -11.039 -29.454 1.00 76.50 80 GLU A N 1
ATOM 641 C CA . GLU A 1 80 ? 19.742 -11.218 -30.722 1.00 76.50 80 GLU A CA 1
ATOM 642 C C . GLU A 1 80 ? 20.619 -10.842 -31.919 1.00 76.50 80 GLU A C 1
ATOM 644 O O . GLU A 1 80 ? 20.668 -11.572 -32.899 1.00 76.50 80 GLU A O 1
ATOM 649 N N . TRP A 1 81 ? 21.400 -9.765 -31.825 1.00 65.00 81 TRP A N 1
ATOM 650 C CA . TRP A 1 81 ? 22.377 -9.410 -32.854 1.00 65.00 81 TRP A CA 1
ATOM 651 C C . TRP A 1 81 ? 23.456 -10.481 -33.047 1.00 65.00 81 TRP A C 1
ATOM 653 O O . TRP A 1 81 ? 23.838 -10.737 -34.185 1.00 65.00 81 TRP A O 1
ATOM 663 N N . ARG A 1 82 ? 23.935 -11.132 -31.977 1.00 66.69 82 ARG A N 1
ATOM 664 C CA . ARG A 1 82 ? 24.863 -12.272 -32.103 1.00 66.69 82 ARG A CA 1
ATOM 665 C C . ARG A 1 82 ? 24.201 -13.477 -32.758 1.00 66.69 82 ARG A C 1
ATOM 667 O O . ARG A 1 82 ? 24.867 -14.157 -33.524 1.00 66.69 82 ARG A O 1
ATOM 674 N N . ASP A 1 83 ? 22.925 -13.712 -32.474 1.00 60.00 83 ASP A N 1
ATOM 675 C CA . ASP A 1 83 ? 22.164 -14.847 -33.000 1.00 60.00 83 ASP A CA 1
ATOM 676 C C . ASP A 1 83 ? 21.719 -14.623 -34.468 1.00 60.00 83 ASP A C 1
ATOM 678 O O . ASP A 1 83 ? 21.566 -15.583 -35.221 1.00 60.00 83 ASP A O 1
ATOM 682 N N . ILE A 1 84 ? 21.596 -13.365 -34.920 1.00 58.53 84 ILE A N 1
ATOM 683 C CA . ILE A 1 84 ? 21.267 -12.980 -36.310 1.00 58.53 84 ILE A CA 1
ATOM 684 C C . ILE A 1 84 ? 22.468 -13.137 -37.262 1.00 58.53 84 ILE A C 1
ATOM 686 O O . ILE A 1 84 ? 22.293 -13.544 -38.410 1.00 58.53 84 ILE A O 1
ATOM 690 N N . GLN A 1 85 ? 23.693 -12.848 -36.805 1.00 57.62 85 GLN A N 1
ATOM 691 C CA . GLN A 1 85 ? 24.913 -12.968 -37.623 1.00 57.62 85 GLN A CA 1
ATOM 692 C C . GLN A 1 85 ? 25.122 -14.362 -38.258 1.00 57.62 85 GLN A C 1
ATOM 694 O O . GLN A 1 85 ? 25.371 -14.411 -39.461 1.00 57.62 85 GLN A O 1
ATOM 699 N N . PRO A 1 86 ? 24.993 -15.499 -37.541 1.00 58.91 86 PRO A N 1
ATOM 700 C CA . PRO A 1 86 ? 25.175 -16.817 -38.148 1.00 58.91 86 PRO A CA 1
ATOM 701 C C . PRO A 1 86 ? 24.054 -17.187 -39.130 1.00 58.91 86 PRO A C 1
ATOM 703 O O . PRO A 1 86 ? 24.333 -17.840 -40.130 1.00 58.91 86 PRO A O 1
ATOM 706 N N . GLN A 1 87 ? 22.806 -16.755 -38.902 1.00 56.69 87 GLN A N 1
ATOM 707 C CA . GLN A 1 87 ? 21.701 -17.026 -39.835 1.00 56.69 87 GLN A CA 1
ATOM 708 C C . GLN A 1 87 ? 21.835 -16.238 -41.143 1.00 56.69 87 GLN A C 1
ATOM 710 O O . GLN A 1 87 ? 21.539 -16.772 -42.207 1.00 56.69 87 GLN A O 1
ATOM 715 N N . LEU A 1 88 ? 22.320 -14.992 -41.084 1.00 55.25 88 LEU A N 1
ATOM 716 C CA . LEU A 1 88 ? 22.548 -14.171 -42.278 1.00 55.25 88 LEU A CA 1
ATOM 717 C C . LEU A 1 88 ? 23.704 -14.718 -43.138 1.00 55.25 88 LEU A C 1
ATOM 719 O O . LEU A 1 88 ? 23.639 -14.669 -44.365 1.00 55.25 88 LEU A O 1
ATOM 723 N N . ILE A 1 89 ? 24.734 -15.276 -42.493 1.00 56.84 89 ILE A N 1
ATOM 724 C CA . ILE A 1 89 ? 25.838 -15.992 -43.153 1.00 56.84 89 ILE A CA 1
ATOM 725 C C . ILE A 1 89 ? 25.339 -17.298 -43.795 1.00 56.84 89 ILE A C 1
ATOM 727 O O . ILE A 1 89 ? 25.756 -17.627 -44.897 1.00 56.84 89 ILE A O 1
ATOM 731 N N . LEU A 1 90 ? 24.417 -18.025 -43.156 1.00 57.56 90 LEU A N 1
ATOM 732 C CA . LEU A 1 90 ? 23.836 -19.255 -43.709 1.00 57.56 90 LEU A CA 1
ATOM 733 C C . LEU A 1 90 ? 22.905 -18.980 -44.906 1.00 57.56 90 LEU A C 1
ATOM 735 O O . LEU A 1 90 ? 23.010 -19.644 -45.929 1.00 57.56 90 LEU A O 1
ATOM 739 N N . ALA A 1 91 ? 22.062 -17.946 -44.825 1.00 56.28 91 ALA A N 1
ATOM 740 C CA . ALA A 1 91 ? 21.142 -17.555 -45.900 1.00 56.28 91 ALA A CA 1
ATOM 741 C C . ALA A 1 91 ? 21.835 -16.949 -47.136 1.00 56.28 91 ALA A C 1
ATOM 743 O O . ALA A 1 91 ? 21.209 -16.803 -48.179 1.00 56.28 91 ALA A O 1
ATOM 744 N N . SER A 1 92 ? 23.114 -16.577 -47.029 1.00 59.84 92 SER A N 1
ATOM 745 C CA . SER A 1 92 ? 23.929 -16.111 -48.159 1.00 59.84 92 SER A CA 1
ATOM 746 C C . SER A 1 92 ? 24.797 -17.217 -48.779 1.00 59.84 92 SER A C 1
ATOM 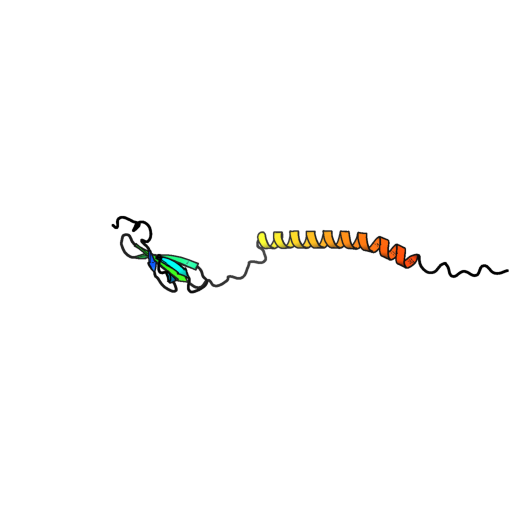748 O O . SER A 1 92 ? 25.459 -16.968 -49.784 1.00 59.84 92 SER A O 1
ATOM 750 N N . VAL A 1 93 ? 24.788 -18.431 -48.211 1.00 61.31 93 VAL A N 1
ATOM 751 C CA . VAL A 1 93 ? 25.602 -19.585 -48.647 1.00 61.31 93 VAL A CA 1
ATOM 752 C C . VAL A 1 93 ? 24.787 -20.655 -49.398 1.00 61.31 93 VAL A C 1
ATOM 754 O O . VAL A 1 93 ? 25.347 -21.647 -49.859 1.00 61.31 93 VAL A O 1
ATOM 757 N N . GLU A 1 94 ? 23.494 -20.450 -49.636 1.00 61.62 94 GLU A N 1
ATOM 758 C CA . GLU A 1 94 ? 22.673 -21.359 -50.446 1.00 61.62 94 GLU A CA 1
ATOM 759 C C . GLU A 1 94 ? 22.256 -20.673 -51.755 1.00 61.62 94 GLU A C 1
ATOM 761 O O . GLU A 1 94 ? 21.299 -19.915 -51.761 1.00 61.62 94 GLU A O 1
ATOM 766 N N . ASP A 1 95 ? 23.046 -20.881 -52.820 1.00 59.94 95 ASP A N 1
ATOM 767 C CA . ASP A 1 95 ? 22.635 -20.924 -54.247 1.00 59.94 95 ASP A CA 1
ATOM 768 C C . ASP A 1 95 ? 23.863 -21.198 -55.153 1.00 59.94 95 ASP A C 1
ATOM 770 O O . ASP A 1 95 ? 24.165 -20.481 -56.107 1.00 59.94 95 ASP A O 1
ATOM 774 N N . GLY A 1 96 ? 24.642 -22.237 -54.825 1.00 59.75 96 GLY A N 1
ATOM 775 C CA . GLY A 1 96 ? 25.906 -22.547 -55.514 1.00 59.75 96 GLY A CA 1
ATOM 776 C C . GLY A 1 96 ? 26.129 -24.014 -55.875 1.00 59.75 96 GLY A C 1
ATOM 777 O O . GLY A 1 96 ? 27.256 -24.385 -56.190 1.00 59.75 96 GLY A O 1
ATOM 778 N N . ALA A 1 97 ? 25.102 -24.864 -55.816 1.00 62.31 97 ALA A N 1
ATOM 779 C CA . ALA A 1 97 ? 25.231 -26.260 -56.227 1.00 62.31 97 ALA A CA 1
ATOM 780 C C . ALA A 1 97 ? 23.902 -26.826 -56.745 1.00 62.31 97 ALA A C 1
ATOM 782 O O . ALA A 1 97 ? 23.217 -27.574 -56.054 1.00 62.31 97 ALA A O 1
ATOM 783 N N . ILE A 1 98 ? 23.572 -26.518 -58.001 1.00 55.56 98 ILE A N 1
ATOM 784 C CA . ILE A 1 98 ? 22.879 -27.489 -58.850 1.00 55.56 98 ILE A CA 1
ATOM 785 C C . ILE A 1 98 ? 23.890 -27.928 -59.905 1.00 55.56 98 ILE A C 1
ATOM 787 O O . ILE A 1 98 ? 24.259 -27.202 -60.823 1.00 55.56 98 ILE A O 1
ATOM 791 N N . THR A 1 99 ? 24.387 -29.127 -59.644 1.00 68.25 99 THR A N 1
ATOM 792 C CA . THR A 1 99 ? 25.082 -30.067 -60.514 1.00 68.25 99 THR A CA 1
ATOM 793 C C . THR A 1 99 ? 24.676 -29.974 -61.985 1.00 68.25 99 THR A C 1
ATOM 795 O O . THR A 1 99 ? 23.498 -30.109 -62.289 1.00 68.25 99 THR A O 1
ATOM 798 N N . ASN A 1 100 ? 25.659 -29.895 -62.881 1.00 57.12 100 ASN A N 1
ATOM 799 C CA . ASN A 1 100 ? 25.667 -30.692 -64.109 1.00 57.12 100 ASN A CA 1
ATOM 800 C C . ASN A 1 100 ? 27.107 -31.152 -64.334 1.00 57.12 100 ASN A C 1
ATOM 802 O O . ASN A 1 100 ? 27.931 -30.453 -64.920 1.00 57.12 100 ASN A O 1
ATOM 806 N N . ALA A 1 101 ? 27.412 -32.308 -63.754 1.00 65.88 101 ALA A N 1
ATOM 807 C CA . ALA A 1 101 ? 28.498 -33.144 -64.214 1.00 65.88 101 ALA A CA 1
ATOM 808 C C . ALA A 1 101 ? 27.956 -33.890 -65.435 1.00 65.88 101 ALA A C 1
ATOM 810 O O . ALA A 1 101 ? 27.270 -34.879 -65.238 1.00 65.88 101 ALA A O 1
ATOM 811 N N . ASP A 1 102 ? 28.191 -33.388 -66.648 1.00 57.12 102 ASP A N 1
ATOM 812 C CA . ASP A 1 102 ? 27.978 -34.150 -67.882 1.00 57.12 102 ASP A CA 1
ATOM 813 C C . ASP A 1 102 ? 28.884 -33.625 -69.012 1.00 57.12 102 ASP A C 1
ATOM 815 O O . ASP A 1 102 ? 28.826 -32.444 -69.358 1.00 57.12 102 ASP A O 1
ATOM 819 N N . CYS A 1 103 ? 29.660 -34.573 -69.561 1.00 48.16 103 CYS A N 1
ATOM 820 C CA . CYS A 1 103 ? 30.489 -34.589 -70.782 1.00 48.16 103 CYS A CA 1
ATOM 821 C C . CYS A 1 103 ? 31.717 -33.670 -70.893 1.00 48.16 103 CYS A C 1
ATOM 823 O O . CYS A 1 103 ? 31.577 -32.470 -71.211 1.00 48.16 103 CYS A O 1
#

Sequence (103 aa):
MGLLLNLLIVTKNGKNVGIGKDHTIFSLIDGVVKFEKFGPDKKKISVYPREVQPANPDSYRARKIEYFRARRE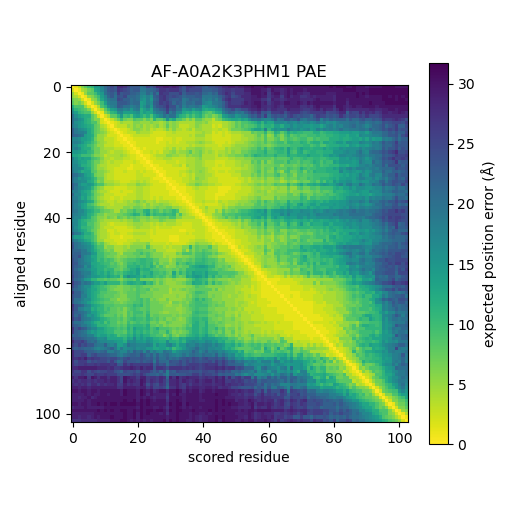RKKAAQEWRDIQPQLILASVEDGAITNADC

Nearest PDB structures (foldseek):
  6eri-assembly1_AW  TM=9.476E-01  e=1.347E-08  Spinacia oleracea
  5mlc-assembly1_X  TM=9.414E-01  e=1.035E-08  Spinacia oleracea
  5mmm-assembly1_X  TM=9.441E-01  e=9.096E-08  Spinacia oleracea
  8buu-assembly1_W  TM=8.847E-01  e=1.048E-03  Bacillus subtilis subsp. subtilis str. 168
  1y69-assembly1_U  TM=8.582E-01  e=1.280E-02  Deinococcus radiodurans R1 = ATCC 13939 = DSM 20539

Foldseek 3Di:
DDPPDPPDALEAEDAQWDADPVRDIDGNDDADWDWDDDPDRGIYIHGDHDDDDDDDCPDPVNVVVVVVVVVVVVVVVVVVVVVVVVVVVVVVPPDDDDDDPDD

Organism: Trifolium pratense (NCBI:txid57577)